Protein AF-A0A8T7K353-F1 (afdb_monomer_lite)

Structure (mmCIF, N/CA/C/O backbone):
data_AF-A0A8T7K353-F1
#
_entry.id   AF-A0A8T7K353-F1
#
loop_
_atom_site.group_PDB
_atom_site.id
_atom_site.type_symbol
_atom_site.label_atom_id
_atom_site.label_alt_id
_atom_site.label_comp_id
_atom_site.label_asym_id
_atom_site.label_entity_id
_atom_site.label_seq_id
_atom_site.pdbx_PDB_ins_code
_atom_site.Cartn_x
_atom_site.Cartn_y
_atom_site.Cartn_z
_atom_site.occupancy
_atom_site.B_iso_or_equiv
_atom_site.auth_seq_id
_atom_site.auth_comp_id
_atom_site.auth_asym_id
_atom_site.auth_atom_id
_atom_site.pdbx_PDB_model_num
ATOM 1 N N . MET A 1 1 ? -2.691 -23.946 -18.146 1.00 54.22 1 MET A N 1
ATOM 2 C CA . MET A 1 1 ? -2.729 -22.562 -17.618 1.00 54.22 1 MET A CA 1
ATOM 3 C C . MET A 1 1 ? -1.944 -21.656 -18.553 1.00 54.22 1 MET A C 1
ATOM 5 O O . MET A 1 1 ? -0.793 -21.969 -18.831 1.00 54.22 1 MET A O 1
ATOM 9 N N . ALA A 1 2 ? -2.552 -20.582 -19.060 1.00 76.69 2 ALA A N 1
ATOM 10 C CA . ALA A 1 2 ? -1.870 -19.618 -19.924 1.00 76.69 2 ALA A CA 1
ATOM 11 C C . ALA A 1 2 ? -0.938 -18.711 -19.098 1.00 76.69 2 ALA A C 1
ATOM 13 O O . ALA A 1 2 ? -1.284 -18.309 -17.988 1.00 76.69 2 ALA A O 1
ATOM 14 N N . ARG A 1 3 ? 0.252 -18.406 -19.625 1.00 84.44 3 ARG A N 1
ATOM 15 C CA . ARG A 1 3 ? 1.220 -17.476 -19.023 1.00 84.44 3 ARG A CA 1
ATOM 16 C C . ARG A 1 3 ? 1.426 -16.307 -19.983 1.00 84.44 3 ARG A C 1
ATOM 18 O O . ARG A 1 3 ? 1.717 -16.536 -21.150 1.00 84.44 3 ARG A O 1
ATOM 25 N N . GLY A 1 4 ? 1.284 -15.081 -19.486 1.00 88.62 4 GLY A N 1
ATOM 26 C CA . GLY A 1 4 ? 1.581 -13.856 -20.230 1.00 88.62 4 GLY A CA 1
ATOM 27 C C . GLY A 1 4 ? 2.897 -13.237 -19.765 1.00 88.62 4 GLY A C 1
ATOM 28 O O . GLY A 1 4 ? 3.206 -13.268 -18.572 1.00 88.62 4 GLY A O 1
ATOM 29 N N . ARG A 1 5 ? 3.672 -12.678 -20.699 1.00 90.12 5 ARG A N 1
ATOM 30 C CA . ARG A 1 5 ? 4.846 -11.850 -20.396 1.00 90.12 5 ARG A CA 1
ATOM 31 C C . ARG A 1 5 ? 4.471 -10.384 -20.581 1.00 90.12 5 ARG A C 1
ATOM 33 O O . ARG A 1 5 ? 3.976 -10.012 -21.637 1.00 90.12 5 ARG A O 1
ATOM 40 N N . PHE A 1 6 ? 4.772 -9.571 -19.575 1.00 89.62 6 PHE A N 1
ATOM 41 C CA . PHE A 1 6 ? 4.609 -8.120 -19.612 1.00 89.62 6 PHE A CA 1
ATOM 42 C C . PHE A 1 6 ? 5.986 -7.461 -19.511 1.00 89.62 6 PHE A C 1
ATOM 44 O O . PHE A 1 6 ? 6.825 -7.895 -18.720 1.00 89.62 6 PHE A O 1
ATOM 51 N N . THR A 1 7 ? 6.229 -6.435 -20.323 1.00 92.31 7 THR A N 1
ATOM 52 C CA . THR A 1 7 ? 7.479 -5.661 -20.351 1.00 92.31 7 THR A CA 1
ATOM 53 C C . THR A 1 7 ? 7.153 -4.179 -20.383 1.00 92.31 7 THR A C 1
ATOM 55 O O . THR A 1 7 ? 6.249 -3.768 -21.105 1.00 92.31 7 THR A O 1
ATOM 58 N N . PHE A 1 8 ? 7.902 -3.393 -19.619 1.00 90.94 8 PHE A N 1
ATOM 59 C CA . PHE A 1 8 ? 7.826 -1.938 -19.607 1.00 90.94 8 PHE A CA 1
ATOM 60 C C . PHE A 1 8 ? 9.240 -1.360 -19.644 1.00 90.94 8 PHE A C 1
ATOM 62 O O . PHE A 1 8 ? 10.200 -2.035 -19.265 1.00 90.94 8 PHE A O 1
ATOM 69 N N . TRP A 1 9 ? 9.348 -0.127 -20.126 1.00 93.00 9 TRP A N 1
ATOM 70 C CA . TRP A 1 9 ? 10.602 0.609 -20.238 1.00 93.00 9 TRP A CA 1
ATOM 71 C C . TRP A 1 9 ? 10.634 1.723 -19.197 1.00 93.00 9 TRP A C 1
ATOM 73 O O . TRP A 1 9 ? 9.589 2.290 -18.876 1.00 93.00 9 TRP A O 1
ATOM 83 N N . LEU A 1 10 ? 11.827 2.013 -18.687 1.00 91.94 10 LEU A N 1
ATOM 84 C CA . LEU A 1 10 ? 12.087 3.141 -17.802 1.00 91.94 10 LEU A CA 1
ATOM 85 C C . LEU A 1 10 ? 12.948 4.166 -18.543 1.00 91.94 10 LEU A C 1
ATOM 87 O O . LEU A 1 10 ? 13.870 3.798 -19.268 1.00 91.94 10 LEU A O 1
ATOM 91 N N . ASP A 1 11 ? 12.623 5.437 -18.363 1.00 93.69 11 ASP A N 1
ATOM 92 C CA . ASP A 1 11 ? 13.338 6.589 -18.897 1.00 93.69 11 ASP A CA 1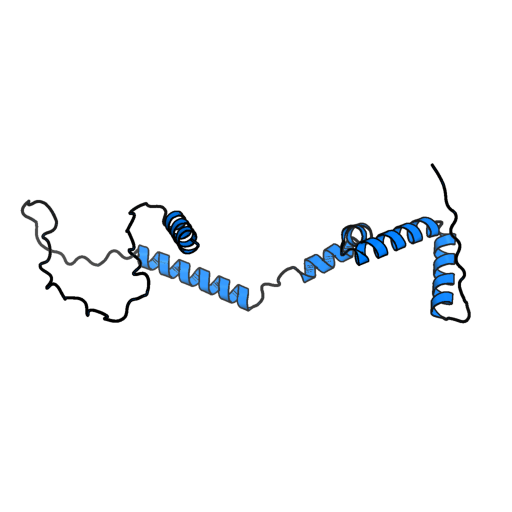
ATOM 93 C C . ASP A 1 11 ? 14.263 7.156 -17.819 1.00 93.69 11 ASP A C 1
ATOM 95 O O . ASP A 1 11 ? 13.816 7.819 -16.885 1.00 93.69 11 ASP A O 1
ATOM 99 N N . TYR A 1 12 ? 15.562 6.901 -17.958 1.00 93.31 12 TYR A N 1
ATOM 100 C CA . TYR A 1 12 ? 16.578 7.345 -16.998 1.00 93.31 12 TYR A CA 1
ATOM 101 C C . TYR A 1 12 ? 16.861 8.846 -17.045 1.00 93.31 12 TYR A C 1
ATOM 103 O O . TYR A 1 12 ? 17.593 9.346 -16.199 1.00 93.31 12 TYR A O 1
ATOM 111 N N . SER A 1 13 ? 16.254 9.580 -17.980 1.00 94.31 13 SER A N 1
ATOM 112 C CA . SER A 1 13 ? 16.265 11.045 -17.956 1.00 94.31 13 SER A CA 1
ATOM 113 C C . SER A 1 13 ? 15.407 11.612 -16.816 1.00 94.31 13 SER A C 1
ATOM 115 O O . SER A 1 13 ? 15.475 12.807 -16.544 1.00 94.31 13 SER A O 1
ATOM 117 N N . LYS A 1 14 ? 14.566 10.783 -16.178 1.00 94.06 14 LYS A N 1
ATOM 118 C CA . LYS A 1 14 ? 13.706 11.163 -15.052 1.00 94.06 14 LYS A CA 1
ATOM 119 C C . LYS A 1 14 ? 14.226 10.544 -13.762 1.00 94.06 14 LYS A C 1
ATOM 121 O O . LYS A 1 14 ? 14.245 9.319 -13.636 1.00 94.06 14 LYS A O 1
ATOM 126 N N . ASP A 1 15 ? 14.528 11.386 -12.780 1.00 93.50 15 ASP A N 1
ATOM 127 C CA . ASP A 1 15 ? 15.085 10.958 -11.490 1.00 93.50 15 ASP A CA 1
ATOM 128 C C . ASP A 1 15 ? 14.210 9.908 -10.785 1.00 93.50 15 ASP A C 1
ATOM 130 O O . ASP A 1 15 ? 14.713 8.904 -10.289 1.00 93.50 15 ASP A O 1
ATOM 134 N N . GLU A 1 16 ? 12.883 10.064 -10.813 1.00 92.00 16 GLU A N 1
ATOM 135 C CA . GLU A 1 16 ? 11.949 9.094 -10.219 1.00 92.00 16 GLU A CA 1
ATOM 136 C C . GLU A 1 16 ? 12.063 7.694 -10.846 1.00 92.00 16 GLU A C 1
ATOM 138 O O . GLU A 1 16 ? 11.976 6.678 -10.155 1.00 92.00 16 GLU A O 1
ATOM 143 N N . GLN A 1 17 ? 12.267 7.624 -12.165 1.00 93.12 17 GLN A N 1
ATOM 144 C CA . GLN A 1 17 ? 12.398 6.352 -12.876 1.00 93.12 17 GLN A CA 1
ATOM 145 C C . GLN A 1 17 ? 13.802 5.762 -12.735 1.00 93.12 17 GLN A C 1
ATOM 147 O O . GLN A 1 17 ? 13.940 4.538 -12.746 1.00 93.12 17 GLN A O 1
ATOM 152 N N . LEU A 1 18 ? 14.820 6.605 -12.550 1.00 92.12 18 LEU A N 1
ATOM 153 C CA . LEU A 1 18 ? 16.168 6.177 -12.192 1.00 92.12 18 LEU A CA 1
ATOM 154 C C . LEU A 1 18 ? 16.186 5.521 -10.801 1.00 92.12 18 LEU A C 1
ATOM 156 O O . LEU A 1 18 ? 16.642 4.388 -10.669 1.00 92.12 18 LEU A O 1
ATOM 160 N N . LEU A 1 19 ? 15.587 6.162 -9.793 1.00 93.25 19 LEU A N 1
ATOM 161 C CA . LEU A 1 19 ? 15.438 5.594 -8.444 1.00 93.25 19 LEU A CA 1
ATOM 162 C C . LEU A 1 19 ? 14.639 4.283 -8.458 1.00 93.25 19 LEU A C 1
ATOM 164 O O . LEU A 1 19 ? 14.956 3.319 -7.749 1.00 93.25 19 LEU A O 1
ATOM 168 N N . LEU A 1 20 ? 13.602 4.217 -9.297 1.00 93.62 20 LEU A N 1
ATOM 169 C CA . LEU A 1 20 ? 12.856 2.983 -9.505 1.00 93.62 20 LEU A CA 1
ATOM 170 C C . LEU A 1 20 ? 13.744 1.889 -10.112 1.00 93.62 20 LEU A C 1
ATOM 172 O O . LEU A 1 20 ? 13.663 0.745 -9.672 1.00 93.62 20 LEU A O 1
ATOM 176 N N . ALA A 1 21 ? 14.603 2.213 -11.081 1.00 94.06 21 ALA A N 1
ATOM 177 C CA 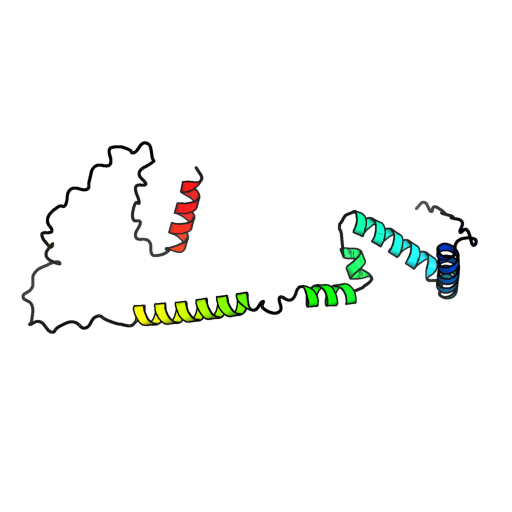. ALA A 1 21 ? 15.526 1.253 -11.682 1.00 94.06 21 ALA A CA 1
ATOM 178 C C . ALA A 1 21 ? 16.507 0.677 -10.648 1.00 94.06 21 ALA A C 1
ATOM 180 O O . ALA A 1 21 ? 16.655 -0.543 -10.568 1.00 94.06 21 ALA A O 1
ATOM 181 N N . GLU A 1 22 ? 17.080 1.522 -9.787 1.00 95.06 22 GLU A N 1
ATOM 182 C CA . GLU A 1 22 ? 17.952 1.087 -8.686 1.00 95.06 22 GLU A CA 1
ATOM 183 C C . GLU A 1 22 ? 17.223 0.149 -7.715 1.00 95.06 22 GLU A C 1
ATOM 185 O O . GLU A 1 22 ? 17.732 -0.913 -7.339 1.00 95.06 22 GLU A O 1
ATOM 190 N N . THR A 1 23 ? 15.985 0.501 -7.359 1.00 94.56 23 THR A N 1
ATOM 191 C CA . THR A 1 23 ? 15.129 -0.332 -6.507 1.00 94.56 23 THR A CA 1
ATOM 192 C C . THR A 1 23 ? 14.834 -1.679 -7.173 1.00 94.56 23 THR A C 1
ATOM 194 O O . THR A 1 23 ? 14.904 -2.729 -6.532 1.00 94.56 23 THR A O 1
ATOM 197 N N . ILE A 1 24 ? 14.536 -1.685 -8.476 1.00 94.50 24 ILE A N 1
ATOM 198 C CA . ILE A 1 24 ? 14.294 -2.907 -9.250 1.00 94.50 24 ILE A CA 1
ATOM 199 C C . ILE A 1 24 ? 15.537 -3.794 -9.277 1.00 94.50 24 ILE A C 1
ATOM 201 O O . ILE A 1 24 ? 15.409 -5.013 -9.135 1.00 94.50 24 ILE A O 1
ATOM 205 N N . ASP A 1 25 ? 16.724 -3.221 -9.440 1.00 95.06 25 ASP A N 1
ATOM 206 C CA . ASP A 1 25 ? 17.967 -3.985 -9.451 1.00 95.06 25 ASP A CA 1
ATOM 207 C C . ASP A 1 25 ? 18.262 -4.607 -8.083 1.00 95.06 25 ASP A C 1
ATOM 209 O O . ASP A 1 25 ? 18.658 -5.774 -8.006 1.00 95.06 25 ASP A O 1
ATOM 213 N N . GLU A 1 26 ? 17.969 -3.907 -6.988 1.00 95.88 26 GLU A N 1
ATOM 214 C CA . GLU A 1 26 ? 18.022 -4.486 -5.644 1.00 95.88 26 GLU A CA 1
ATOM 215 C C . GLU A 1 26 ? 17.023 -5.641 -5.464 1.00 95.88 26 GLU A C 1
ATOM 217 O O . GLU A 1 26 ? 17.382 -6.726 -4.995 1.00 95.88 26 GLU A O 1
ATOM 222 N N . LEU A 1 27 ? 15.780 -5.471 -5.916 1.00 95.31 27 LEU A N 1
ATOM 223 C CA . LEU A 1 27 ? 14.764 -6.526 -5.862 1.00 95.31 27 LEU A CA 1
ATOM 224 C C . LEU A 1 27 ? 15.124 -7.740 -6.734 1.00 95.31 27 LEU A C 1
ATOM 226 O O . LEU A 1 27 ? 14.822 -8.882 -6.375 1.00 95.31 27 LEU A O 1
ATOM 230 N N . LYS A 1 28 ? 15.776 -7.528 -7.883 1.00 94.75 28 LYS A N 1
ATOM 231 C CA . LYS A 1 28 ? 16.281 -8.612 -8.740 1.00 94.75 28 LYS A CA 1
ATOM 232 C C . LYS A 1 28 ? 17.436 -9.353 -8.079 1.00 94.75 28 LYS A C 1
ATOM 234 O O . LYS A 1 28 ? 17.434 -10.584 -8.110 1.00 94.75 28 LYS A O 1
ATOM 239 N N . ARG A 1 29 ? 18.369 -8.639 -7.434 1.00 96.50 29 ARG A N 1
ATOM 240 C CA . ARG A 1 29 ? 19.456 -9.242 -6.640 1.00 96.50 29 ARG A CA 1
ATOM 241 C C . ARG A 1 29 ? 18.904 -10.155 -5.546 1.00 96.50 29 ARG A C 1
ATOM 243 O O . ARG A 1 29 ? 19.386 -11.272 -5.378 1.00 96.50 29 ARG A O 1
ATOM 250 N N . ARG A 1 30 ? 17.823 -9.734 -4.885 1.00 96.38 30 ARG A N 1
ATOM 251 C CA . ARG A 1 30 ? 17.114 -10.519 -3.858 1.00 96.38 30 ARG A CA 1
ATOM 252 C C . ARG A 1 30 ? 16.164 -11.583 -4.414 1.00 96.38 30 ARG A C 1
ATOM 254 O O . ARG A 1 30 ? 15.584 -12.335 -3.639 1.00 96.38 30 ARG A O 1
ATOM 261 N N . ARG A 1 31 ? 15.996 -11.670 -5.740 1.00 95.00 31 ARG A N 1
ATOM 262 C CA . ARG A 1 31 ? 15.035 -12.553 -6.434 1.00 95.00 31 ARG A CA 1
ATOM 263 C C . ARG A 1 31 ? 13.569 -12.348 -6.018 1.00 95.00 31 ARG A C 1
ATOM 265 O O . ARG A 1 31 ? 12.739 -13.218 -6.264 1.00 95.00 31 ARG A O 1
ATOM 272 N N . THR A 1 32 ? 13.229 -11.193 -5.453 1.00 95.50 32 THR A N 1
ATOM 273 C CA . THR A 1 32 ? 11.871 -10.859 -4.991 1.00 95.50 32 THR A CA 1
ATOM 274 C C . THR A 1 32 ? 11.106 -9.969 -5.967 1.00 95.50 32 THR A C 1
ATOM 276 O O . THR A 1 32 ? 9.897 -9.828 -5.831 1.00 95.50 32 THR A O 1
ATOM 279 N N . PHE A 1 33 ? 11.760 -9.434 -7.006 1.00 93.44 33 PHE A N 1
ATOM 280 C CA . PHE A 1 33 ? 11.159 -8.504 -7.974 1.00 93.44 33 PHE A CA 1
ATOM 281 C C . PHE A 1 33 ? 9.774 -8.924 -8.492 1.00 93.44 33 PHE A C 1
ATOM 283 O O . PHE A 1 33 ? 8.822 -8.152 -8.417 1.00 93.44 33 PHE A O 1
ATOM 290 N N . VAL A 1 34 ? 9.630 -10.157 -8.991 1.00 92.31 34 VAL A N 1
ATOM 291 C CA . VAL A 1 34 ? 8.355 -10.628 -9.566 1.00 92.31 34 VAL A CA 1
ATOM 292 C C . VAL A 1 34 ? 7.254 -10.717 -8.507 1.00 92.31 34 VAL A C 1
ATOM 294 O O . VAL A 1 34 ? 6.095 -10.420 -8.802 1.00 92.31 34 VAL A O 1
ATOM 297 N N . GLN A 1 35 ? 7.609 -11.124 -7.287 1.00 93.44 35 GLN A N 1
ATOM 298 C CA . GLN A 1 35 ? 6.673 -11.196 -6.170 1.00 93.44 35 GLN A CA 1
ATOM 299 C C . GLN A 1 35 ? 6.229 -9.789 -5.761 1.00 93.44 35 GLN A C 1
ATOM 301 O O . GLN A 1 35 ? 5.032 -9.518 -5.756 1.00 93.44 35 GLN A O 1
ATOM 306 N N . THR A 1 36 ? 7.176 -8.876 -5.545 1.00 94.56 36 THR A N 1
ATOM 307 C CA . THR A 1 36 ? 6.902 -7.491 -5.145 1.00 94.56 36 THR A CA 1
ATOM 308 C C . THR A 1 36 ? 6.058 -6.745 -6.176 1.00 94.56 36 THR A C 1
ATOM 310 O O . THR A 1 36 ? 5.113 -6.060 -5.805 1.00 94.56 36 THR A O 1
ATOM 313 N N . ILE A 1 37 ? 6.326 -6.906 -7.478 1.00 93.75 37 ILE A N 1
ATOM 314 C CA . ILE A 1 37 ? 5.502 -6.282 -8.526 1.00 93.75 37 ILE A CA 1
ATOM 315 C C . ILE A 1 37 ? 4.075 -6.837 -8.512 1.00 93.75 37 ILE A C 1
ATOM 317 O O . ILE A 1 37 ? 3.116 -6.078 -8.639 1.00 93.75 37 ILE A O 1
ATOM 321 N N . ARG A 1 38 ? 3.906 -8.151 -8.330 1.00 92.94 38 ARG A N 1
ATOM 322 C CA . ARG A 1 38 ? 2.576 -8.770 -8.259 1.00 92.94 38 ARG A CA 1
ATOM 323 C C . ARG A 1 38 ? 1.796 -8.281 -7.039 1.00 92.94 38 ARG A C 1
ATOM 325 O O . ARG A 1 38 ? 0.623 -7.939 -7.173 1.00 92.94 38 ARG A O 1
ATOM 332 N N . GLU A 1 39 ? 2.440 -8.257 -5.878 1.00 93.94 39 GLU A N 1
ATOM 333 C CA . GLU A 1 39 ? 1.861 -7.758 -4.629 1.00 93.94 39 GLU A CA 1
ATOM 334 C C . GLU A 1 39 ? 1.527 -6.268 -4.734 1.00 93.94 39 GLU A C 1
ATOM 336 O O . GLU A 1 39 ? 0.420 -5.875 -4.383 1.00 93.94 39 GLU A O 1
ATOM 341 N N . GLY A 1 40 ? 2.415 -5.461 -5.318 1.00 92.69 40 GLY A N 1
ATOM 342 C CA . GLY A 1 40 ? 2.199 -4.033 -5.543 1.00 92.69 40 GLY A CA 1
ATOM 343 C C . GLY A 1 40 ? 1.027 -3.745 -6.482 1.00 92.69 40 GLY A C 1
ATOM 344 O O . GLY A 1 40 ? 0.181 -2.912 -6.167 1.00 92.69 40 GLY A O 1
ATOM 345 N N . ILE A 1 41 ? 0.908 -4.465 -7.603 1.00 93.06 41 ILE A N 1
ATOM 346 C CA . ILE A 1 41 ? -0.245 -4.320 -8.508 1.00 93.06 41 ILE A CA 1
ATOM 347 C C . ILE A 1 41 ? -1.539 -4.721 -7.792 1.00 93.06 41 ILE A C 1
ATOM 349 O O . ILE A 1 41 ? -2.527 -3.991 -7.866 1.00 93.06 41 ILE A O 1
ATOM 353 N N . ARG A 1 42 ? -1.535 -5.850 -7.069 1.00 92.81 42 ARG A N 1
ATOM 354 C CA . ARG A 1 42 ? -2.699 -6.308 -6.296 1.00 92.81 42 ARG A CA 1
ATOM 355 C C . ARG A 1 42 ? -3.112 -5.269 -5.254 1.00 92.81 42 ARG A C 1
ATOM 357 O O . ARG A 1 42 ? -4.290 -4.936 -5.173 1.00 92.81 42 ARG A O 1
ATOM 364 N N . LEU A 1 43 ? -2.140 -4.722 -4.526 1.00 94.50 43 LEU A N 1
ATOM 365 C CA . LEU A 1 43 ? -2.347 -3.669 -3.542 1.00 94.50 43 LEU A CA 1
ATOM 366 C C . LEU A 1 43 ? -2.979 -2.427 -4.180 1.00 94.50 43 LEU A C 1
ATOM 368 O O . LEU A 1 43 ? -4.007 -1.956 -3.707 1.00 94.50 43 LEU A O 1
ATOM 372 N N . MET A 1 44 ? -2.426 -1.932 -5.289 1.00 93.00 44 MET A N 1
ATOM 373 C CA . MET A 1 44 ? -2.959 -0.756 -5.985 1.00 93.00 44 MET A CA 1
ATOM 374 C C . MET A 1 44 ? -4.388 -0.973 -6.499 1.00 93.00 44 MET A C 1
ATOM 376 O O . MET A 1 44 ? -5.216 -0.065 -6.413 1.00 93.00 44 MET A O 1
ATOM 380 N N . CYS A 1 45 ? -4.701 -2.162 -7.019 1.00 92.94 45 CYS A N 1
ATOM 381 C CA . CYS A 1 45 ? -6.055 -2.509 -7.449 1.00 92.94 45 CYS A CA 1
ATOM 382 C C . CYS A 1 45 ? -7.042 -2.567 -6.274 1.00 92.94 45 CYS A C 1
ATOM 384 O O . CYS A 1 45 ? -8.149 -2.042 -6.392 1.00 92.94 45 CYS A O 1
ATOM 386 N N . ASP A 1 46 ? -6.657 -3.171 -5.149 1.00 92.31 46 ASP A N 1
ATOM 387 C CA . ASP A 1 46 ? -7.528 -3.277 -3.976 1.00 92.31 46 ASP A CA 1
ATOM 388 C C . ASP A 1 46 ? -7.765 -1.920 -3.310 1.00 92.31 46 ASP A C 1
ATOM 390 O O . ASP A 1 46 ? -8.915 -1.595 -3.006 1.00 92.31 46 ASP A O 1
ATOM 394 N N . LEU A 1 47 ? -6.733 -1.077 -3.205 1.00 92.25 47 LEU A N 1
ATOM 395 C CA . LEU A 1 47 ? -6.867 0.293 -2.703 1.00 92.25 47 LEU A CA 1
ATOM 396 C C . LEU A 1 47 ? -7.806 1.135 -3.576 1.00 92.25 47 LEU A C 1
ATOM 398 O O . LEU A 1 47 ? -8.664 1.839 -3.048 1.00 92.25 47 LEU A O 1
ATOM 402 N N . ARG A 1 48 ? -7.718 1.019 -4.910 1.00 91.88 48 ARG A N 1
ATOM 403 C CA . ARG A 1 48 ? -8.660 1.687 -5.831 1.00 91.88 48 ARG A CA 1
ATOM 404 C C . ARG A 1 48 ? -10.100 1.194 -5.678 1.00 91.88 48 ARG A C 1
ATOM 406 O O . ARG A 1 48 ? -11.024 1.951 -5.947 1.00 91.88 48 ARG A O 1
ATOM 413 N N . ALA A 1 49 ? -10.289 -0.050 -5.245 1.00 93.00 49 ALA A N 1
ATOM 414 C CA . ALA A 1 49 ? -11.597 -0.624 -4.942 1.00 93.00 49 ALA A CA 1
ATOM 415 C C . ALA A 1 49 ? -12.077 -0.323 -3.505 1.00 93.00 49 ALA A C 1
ATOM 417 O O . ALA A 1 49 ? -13.106 -0.854 -3.093 1.00 93.00 49 ALA A O 1
ATOM 418 N N . GLY A 1 50 ? -11.331 0.469 -2.723 1.00 88.94 50 GLY A N 1
ATOM 419 C CA . GLY A 1 50 ? -11.644 0.774 -1.322 1.00 88.94 50 GLY A CA 1
ATOM 420 C C . GLY A 1 50 ? -11.416 -0.392 -0.353 1.00 88.94 50 GLY A C 1
ATOM 421 O O . GLY A 1 50 ? -11.872 -0.349 0.786 1.00 88.94 50 GLY A O 1
ATOM 422 N N . ARG A 1 51 ? -10.727 -1.456 -0.782 1.00 91.00 51 ARG A N 1
ATOM 423 C CA . ARG A 1 51 ? -10.454 -2.645 0.034 1.00 91.00 51 ARG A CA 1
ATOM 424 C C . ARG A 1 51 ? -9.053 -2.556 0.633 1.00 91.00 51 ARG A C 1
ATOM 426 O O . ARG A 1 51 ? -8.064 -2.490 -0.087 1.00 91.00 51 ARG A O 1
ATOM 433 N N . LEU A 1 52 ? -8.964 -2.619 1.962 1.00 88.19 52 LEU A N 1
ATOM 434 C CA . LEU A 1 52 ? -7.690 -2.524 2.693 1.00 88.19 52 LEU A CA 1
ATOM 435 C C . LEU A 1 52 ? -7.072 -3.886 3.046 1.00 88.19 52 LEU A C 1
ATOM 437 O O . LEU A 1 52 ? -5.990 -3.934 3.618 1.00 88.19 52 LEU A O 1
ATOM 441 N N . ASN A 1 53 ? -7.715 -5.002 2.697 1.00 87.31 53 ASN A N 1
ATOM 442 C CA . ASN A 1 53 ? -7.292 -6.337 3.136 1.00 87.31 53 ASN A CA 1
ATOM 443 C C . ASN A 1 53 ? -5.836 -6.660 2.764 1.00 87.31 53 ASN A C 1
ATOM 445 O O . ASN A 1 53 ? -5.064 -7.058 3.629 1.00 87.31 53 ASN A O 1
ATOM 449 N N . VAL A 1 54 ? -5.444 -6.426 1.506 1.00 87.25 54 VAL A N 1
ATOM 450 C CA . VAL A 1 54 ? -4.072 -6.697 1.039 1.00 87.25 54 VAL A CA 1
ATOM 451 C C . VAL A 1 54 ? -3.060 -5.727 1.644 1.00 87.25 54 VAL A C 1
ATOM 453 O O . VAL A 1 54 ? -1.935 -6.125 1.925 1.00 87.25 54 VAL A O 1
ATOM 456 N N . LEU A 1 55 ? -3.451 -4.476 1.911 1.00 88.94 55 LEU A N 1
ATOM 457 C CA . LEU A 1 55 ? -2.592 -3.522 2.617 1.00 88.94 55 LEU A CA 1
ATOM 458 C C . LEU A 1 55 ? -2.262 -4.034 4.024 1.00 88.94 55 LEU A C 1
ATOM 460 O O . LEU A 1 55 ? -1.102 -4.036 4.423 1.00 88.94 55 LEU A O 1
ATOM 464 N N . LEU A 1 56 ? -3.279 -4.493 4.756 1.00 89.00 56 LEU A N 1
ATOM 465 C CA . LEU A 1 56 ? -3.124 -4.980 6.127 1.00 89.00 56 LEU A CA 1
ATOM 466 C C . LEU A 1 56 ? -2.427 -6.349 6.192 1.00 89.00 56 LEU A C 1
ATOM 468 O O . LEU A 1 56 ? -1.791 -6.655 7.197 1.00 89.00 56 LEU A O 1
ATOM 472 N N . GLU A 1 57 ? -2.534 -7.157 5.135 1.00 89.00 57 GLU A N 1
ATOM 473 C CA . GLU A 1 57 ? -1.803 -8.421 4.982 1.00 89.00 57 GLU A CA 1
ATOM 474 C C . GLU A 1 57 ? -0.303 -8.176 4.752 1.00 89.00 57 GLU A C 1
ATOM 476 O O . GLU A 1 57 ? 0.527 -8.771 5.436 1.00 89.00 57 GLU A O 1
ATOM 481 N N . LEU A 1 58 ? 0.048 -7.271 3.828 1.00 88.56 58 LEU A N 1
ATOM 482 C CA . LEU A 1 58 ? 1.443 -6.958 3.491 1.00 88.56 58 LEU A CA 1
ATOM 483 C C . LEU A 1 58 ? 2.141 -6.117 4.567 1.00 88.56 58 LEU A C 1
ATOM 485 O O . LEU A 1 58 ? 3.347 -6.252 4.771 1.00 88.56 58 LEU A O 1
ATOM 489 N N . PHE A 1 59 ? 1.396 -5.261 5.270 1.00 89.19 59 PHE A N 1
ATOM 490 C CA . PHE A 1 59 ? 1.938 -4.349 6.275 1.00 89.19 59 PHE A CA 1
ATOM 491 C C . PHE A 1 59 ? 1.160 -4.440 7.597 1.00 89.19 59 PHE A C 1
ATOM 493 O O . PHE A 1 59 ? 0.373 -3.548 7.927 1.00 89.19 59 PHE A O 1
ATOM 500 N N . PRO A 1 60 ? 1.404 -5.481 8.415 1.00 86.62 60 PRO A N 1
ATOM 501 C CA . PRO A 1 60 ? 0.679 -5.684 9.671 1.00 86.62 60 PRO A CA 1
ATOM 502 C C . PRO A 1 60 ? 0.841 -4.533 10.671 1.00 86.62 60 PRO A C 1
ATOM 504 O O . PRO A 1 60 ? -0.061 -4.263 11.459 1.00 86.62 60 PRO A O 1
ATOM 507 N N . TRP A 1 61 ? 1.972 -3.826 10.632 1.00 87.62 61 TRP A N 1
ATOM 508 C CA . TRP A 1 61 ? 2.228 -2.668 11.490 1.00 87.62 61 TRP A CA 1
ATOM 509 C C . TRP A 1 61 ? 1.277 -1.497 11.188 1.00 87.62 61 TRP A C 1
ATOM 511 O O . TRP A 1 61 ? 0.867 -0.800 12.109 1.00 87.62 61 TRP A O 1
ATOM 521 N N . VAL A 1 62 ? 0.827 -1.329 9.936 1.00 85.75 62 VAL A N 1
ATOM 522 C CA . VAL A 1 62 ? -0.161 -0.295 9.567 1.00 85.75 62 VAL A CA 1
ATOM 523 C C . VAL A 1 62 ? -1.486 -0.554 10.275 1.00 85.75 62 VAL A C 1
ATOM 525 O O . VAL A 1 62 ? -2.151 0.380 10.713 1.00 85.75 62 VAL A O 1
ATOM 528 N N . ARG A 1 63 ? -1.858 -1.829 10.448 1.00 82.75 63 ARG A N 1
ATOM 529 C CA . ARG A 1 63 ? -3.035 -2.205 11.236 1.00 82.75 63 ARG A CA 1
ATOM 530 C C . ARG A 1 63 ? -2.894 -1.757 12.687 1.00 82.75 63 ARG A C 1
ATOM 532 O O . ARG A 1 63 ? -3.872 -1.292 13.260 1.00 82.75 63 ARG A O 1
ATOM 539 N N . GLN A 1 64 ? -1.712 -1.931 13.274 1.00 82.12 64 GLN A N 1
ATOM 540 C CA . GLN A 1 64 ? -1.448 -1.566 14.666 1.00 82.12 64 GLN A CA 1
ATOM 541 C C . GLN A 1 64 ? -1.523 -0.052 14.856 1.00 82.12 64 GLN A C 1
ATOM 543 O O . GLN A 1 64 ? -2.228 0.395 15.752 1.00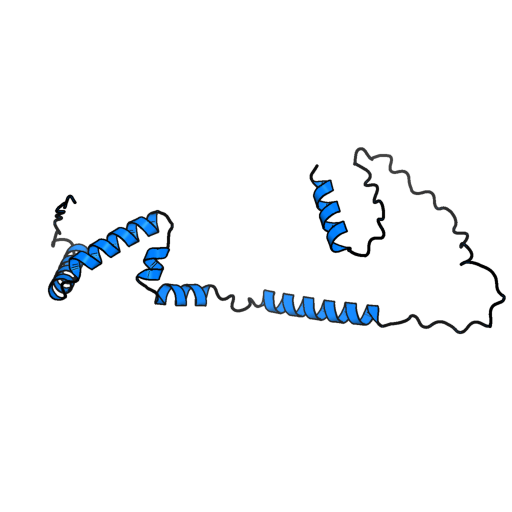 82.12 64 GLN A O 1
ATOM 548 N N . GLU A 1 65 ? -0.898 0.720 13.968 1.00 83.88 65 GLU A N 1
ATOM 549 C CA . GLU A 1 65 ? -0.958 2.187 13.986 1.00 83.88 65 GLU A CA 1
ATOM 550 C C . GLU A 1 65 ? -2.377 2.711 13.757 1.00 83.88 65 GLU A C 1
ATOM 552 O O . GLU A 1 65 ? -2.849 3.576 14.489 1.00 83.88 65 GLU A O 1
ATOM 557 N N . LEU A 1 66 ? -3.113 2.145 12.797 1.00 81.75 66 LEU A N 1
ATOM 558 C CA . LEU A 1 66 ? -4.498 2.543 12.550 1.00 81.75 66 LEU A CA 1
ATOM 559 C C . LEU A 1 66 ? -5.398 2.222 13.752 1.00 81.75 66 LEU A C 1
ATOM 561 O O . LEU A 1 66 ? -6.242 3.034 14.118 1.00 81.75 66 LEU A O 1
ATOM 565 N N . MET A 1 67 ? -5.196 1.067 14.395 1.00 78.50 67 MET A N 1
ATOM 566 C CA . MET A 1 67 ? -5.922 0.670 15.607 1.00 78.50 67 MET A CA 1
ATOM 567 C C . MET A 1 67 ? -5.553 1.551 16.807 1.00 78.50 67 MET A C 1
ATOM 569 O O . MET A 1 67 ? -6.440 1.952 17.559 1.00 78.50 67 MET A O 1
ATOM 573 N N . ALA A 1 68 ? -4.275 1.900 16.963 1.00 76.44 68 ALA A N 1
ATOM 574 C CA . ALA A 1 68 ? -3.792 2.808 17.998 1.00 76.44 68 ALA A CA 1
ATOM 575 C C . ALA A 1 68 ? -4.344 4.229 17.805 1.00 76.44 68 ALA A C 1
ATOM 577 O O . ALA A 1 68 ? -4.817 4.832 18.762 1.00 76.44 68 ALA A O 1
ATOM 578 N N . ALA A 1 69 ? -4.386 4.726 16.567 1.00 67.75 69 ALA A N 1
ATOM 579 C CA . ALA A 1 69 ? -4.997 6.009 16.224 1.00 67.75 69 ALA A CA 1
ATOM 580 C C . ALA A 1 69 ? -6.528 5.999 16.383 1.00 67.75 69 ALA A C 1
ATOM 582 O O . ALA A 1 69 ? -7.121 7.014 16.737 1.00 67.75 69 ALA A O 1
ATOM 583 N N . SER A 1 70 ? -7.173 4.855 16.130 1.00 62.28 70 SER A N 1
ATOM 584 C CA . SER A 1 70 ? -8.621 4.676 16.304 1.00 62.28 70 SER A CA 1
ATOM 585 C C . SER A 1 70 ? -9.034 4.314 17.725 1.00 62.28 70 SER A C 1
ATOM 587 O O . SER A 1 70 ? -10.228 4.273 18.008 1.00 62.28 70 SER A O 1
ATOM 589 N N . SER A 1 71 ? -8.076 4.033 18.613 1.00 52.94 71 SER A N 1
ATOM 590 C CA . SER A 1 71 ? -8.364 3.935 20.036 1.00 52.94 71 SER A CA 1
ATOM 591 C C . SER A 1 71 ? -8.822 5.328 20.434 1.00 52.94 71 SER A C 1
ATOM 593 O O . SER A 1 71 ? -8.004 6.250 20.367 1.00 52.94 71 SER A O 1
ATOM 595 N N . PRO A 1 72 ? -10.099 5.538 20.799 1.00 55.78 72 PRO A N 1
ATOM 596 C CA . PRO A 1 72 ? -10.476 6.811 21.360 1.00 55.78 72 PRO A CA 1
ATOM 597 C C . PRO A 1 72 ? -9.672 6.898 22.652 1.00 55.78 72 PRO A C 1
ATOM 599 O O . PRO A 1 72 ? -9.982 6.247 23.651 1.00 55.78 72 PRO A O 1
ATOM 602 N N . ALA A 1 73 ? -8.579 7.659 22.639 1.00 54.75 73 ALA A N 1
ATOM 603 C CA . ALA A 1 73 ? -8.103 8.284 23.851 1.00 54.75 73 ALA A CA 1
ATOM 604 C C . ALA A 1 73 ? -9.336 9.024 24.350 1.00 54.75 73 ALA A C 1
ATOM 606 O O . ALA A 1 73 ? -9.699 10.016 23.715 1.00 54.75 73 ALA A O 1
ATOM 607 N N . LYS A 1 74 ? -10.045 8.424 25.329 1.00 53.28 74 LYS A N 1
ATOM 608 C CA . LYS A 1 74 ? -11.379 8.832 25.783 1.00 53.28 74 LYS A CA 1
ATOM 609 C C . LYS A 1 74 ? -11.414 10.338 25.721 1.00 53.28 74 LYS A C 1
ATOM 611 O O . LYS A 1 74 ? -10.709 10.999 26.491 1.00 53.28 74 LYS A O 1
ATOM 616 N N . THR A 1 75 ? -12.097 10.864 24.709 1.00 60.56 75 THR A N 1
ATOM 617 C CA . THR A 1 75 ? -12.012 12.294 24.437 1.00 60.56 75 THR A CA 1
ATOM 618 C C . THR A 1 75 ? -12.496 12.962 25.715 1.00 60.56 75 THR A C 1
ATOM 620 O O . THR A 1 75 ? -13.377 12.412 26.371 1.00 60.56 75 THR A O 1
ATOM 623 N N . ALA A 1 76 ? -11.902 14.070 26.159 1.00 60.31 76 ALA A N 1
ATOM 624 C CA . ALA A 1 76 ? -12.219 14.633 27.479 1.00 60.31 76 ALA A CA 1
ATOM 625 C C . ALA A 1 76 ? -13.743 14.769 27.730 1.00 60.31 76 ALA A C 1
ATOM 627 O O . ALA A 1 76 ? -14.202 14.591 28.856 1.00 60.31 76 ALA A O 1
ATOM 628 N N . GLY A 1 77 ? -14.527 14.969 26.661 1.00 66.75 77 GLY A N 1
ATOM 629 C CA . GLY A 1 77 ? -15.991 14.920 26.679 1.00 66.75 77 GLY A CA 1
ATOM 630 C C . GLY A 1 77 ? -16.610 13.552 27.008 1.00 66.75 77 GLY A C 1
ATOM 631 O O . GLY A 1 77 ? -17.585 13.505 27.737 1.00 66.75 77 GLY A O 1
ATOM 632 N N . GLU A 1 78 ? -16.054 12.431 26.557 1.00 70.81 78 GLU A N 1
ATOM 633 C CA . GLU A 1 78 ? -16.557 11.081 26.857 1.00 70.81 78 GLU A CA 1
ATOM 634 C C . GLU A 1 78 ? -16.300 10.674 28.319 1.00 70.81 78 GLU A C 1
ATOM 636 O O . GLU A 1 78 ? -17.135 10.024 28.947 1.00 70.81 78 GLU A O 1
ATOM 641 N N . LEU A 1 79 ? -15.180 11.118 28.903 1.00 72.50 79 LEU A N 1
ATOM 642 C CA . LEU A 1 79 ? -14.927 10.988 30.345 1.00 72.50 79 LEU A CA 1
ATOM 643 C C . LEU A 1 79 ? -15.909 11.819 31.172 1.00 72.50 79 LEU A C 1
ATOM 645 O O . LEU A 1 79 ? -16.373 11.365 32.218 1.00 72.50 79 LEU A O 1
ATOM 649 N N . GLU A 1 80 ? -16.227 13.023 30.703 1.00 79.38 80 GLU A N 1
ATOM 650 C CA . GLU A 1 80 ? -17.210 13.892 31.342 1.00 79.38 80 GLU A CA 1
ATOM 651 C C . GLU A 1 80 ? -18.620 13.292 31.248 1.00 79.38 80 GLU A C 1
ATOM 653 O O . GLU A 1 80 ? -19.321 13.208 32.253 1.00 79.38 80 GLU A O 1
ATOM 658 N N . VAL A 1 81 ? -18.995 12.745 30.089 1.00 82.25 81 VAL A N 1
ATOM 659 C CA . VAL A 1 81 ? -20.258 12.015 29.904 1.00 82.25 81 VAL A CA 1
ATOM 660 C C . VAL A 1 81 ? -20.327 10.783 30.814 1.00 82.25 81 VAL A C 1
ATOM 662 O O . VAL A 1 81 ? -21.344 10.566 31.469 1.00 82.25 81 VAL A O 1
ATOM 665 N N . GLN A 1 82 ? -19.244 10.006 30.947 1.00 82.19 82 GLN A N 1
ATOM 666 C CA . GLN A 1 82 ? -19.201 8.867 31.877 1.00 82.19 82 GLN A CA 1
ATOM 667 C C . GLN A 1 82 ? -19.363 9.301 33.341 1.00 82.19 82 GLN A C 1
ATOM 669 O O . GLN A 1 82 ? -20.062 8.634 34.105 1.00 82.19 82 GLN A O 1
ATOM 674 N N . ARG A 1 83 ? -18.769 10.431 33.744 1.00 85.25 83 ARG A N 1
ATOM 675 C CA . ARG A 1 83 ? -18.960 10.994 35.092 1.00 85.25 83 ARG A CA 1
ATOM 676 C C . ARG A 1 83 ? -20.392 11.453 35.324 1.00 85.25 83 ARG A C 1
ATOM 678 O O . ARG A 1 83 ? -20.932 11.227 36.405 1.00 85.25 83 ARG A O 1
ATOM 685 N N . GLN A 1 84 ? -21.003 12.084 34.328 1.00 86.00 84 GLN A N 1
ATOM 686 C CA . GLN A 1 84 ? -22.392 12.527 34.405 1.00 86.00 84 GLN A CA 1
ATOM 687 C C . GLN A 1 84 ? -23.345 11.339 34.535 1.00 86.00 84 GLN A C 1
ATOM 689 O O . GLN A 1 84 ? -24.231 11.373 35.388 1.00 86.00 84 GLN A O 1
ATOM 694 N N . LEU A 1 85 ? -23.114 10.264 33.778 1.00 85.06 85 LEU A N 1
ATOM 695 C CA . LEU A 1 85 ? -23.878 9.022 33.899 1.00 85.06 85 LEU A CA 1
ATOM 696 C C . LEU A 1 85 ? -23.729 8.391 35.288 1.00 85.06 85 LEU A C 1
ATOM 698 O O . LEU A 1 85 ? -24.736 8.092 35.922 1.00 85.06 85 LEU A O 1
ATOM 702 N N . ALA A 1 86 ? -22.504 8.280 35.809 1.00 87.88 86 ALA A N 1
ATOM 703 C CA . ALA A 1 86 ? -22.268 7.741 37.151 1.00 87.88 86 ALA A CA 1
ATOM 704 C C . ALA A 1 86 ? -22.942 8.585 38.251 1.00 87.88 86 ALA A C 1
ATOM 706 O O . ALA A 1 86 ? -23.507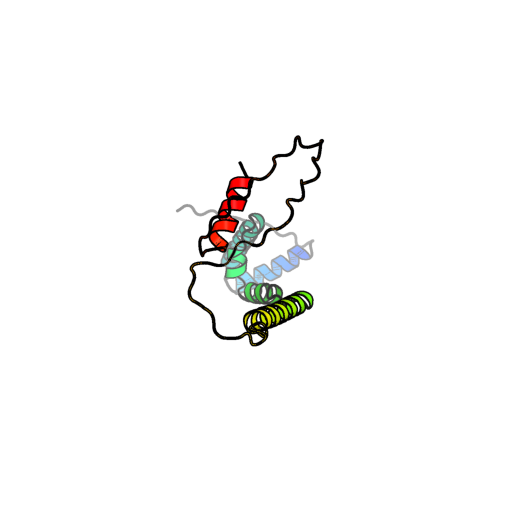 8.053 39.207 1.00 87.88 86 ALA A O 1
ATOM 707 N N . ARG A 1 87 ? -22.932 9.917 38.105 1.00 88.69 87 ARG A N 1
ATOM 708 C CA . ARG A 1 87 ? -23.619 10.835 39.026 1.00 88.69 87 ARG A CA 1
ATOM 709 C C . ARG A 1 87 ? -25.138 10.659 38.981 1.00 88.69 87 ARG A C 1
ATOM 711 O O . ARG A 1 87 ? -25.782 10.694 40.029 1.00 88.69 87 ARG A O 1
ATOM 718 N N . LEU A 1 88 ? -25.707 10.504 37.786 1.00 84.88 88 LEU A N 1
ATOM 719 C CA . LEU A 1 88 ? -27.143 10.282 37.605 1.00 84.88 88 LEU A CA 1
ATOM 720 C C . LEU A 1 88 ? -27.582 8.942 38.195 1.00 84.88 88 LEU A C 1
ATOM 722 O O . LEU A 1 88 ? -28.597 8.890 38.887 1.00 84.88 88 LEU A O 1
ATOM 726 N N . GLU A 1 89 ? -26.793 7.888 37.994 1.00 85.38 89 GLU A N 1
ATOM 727 C CA . GLU A 1 89 ? -27.049 6.573 38.582 1.00 85.38 89 GLU A CA 1
ATOM 728 C C . GLU A 1 89 ? -27.089 6.647 40.116 1.00 85.38 89 GLU A C 1
ATOM 730 O O . GLU A 1 89 ? -28.021 6.148 40.748 1.00 85.38 89 GLU A O 1
ATOM 735 N N . GLN A 1 90 ? -26.139 7.364 40.721 1.00 83.25 90 GLN A N 1
ATOM 736 C CA . GLN A 1 90 ? -26.088 7.538 42.170 1.00 83.25 90 GLN A CA 1
ATOM 737 C C . GLN A 1 90 ? -27.288 8.333 42.721 1.00 83.25 90 GLN A C 1
ATOM 739 O O . GLN A 1 90 ? -27.794 8.015 43.798 1.00 83.25 90 GLN A O 1
ATOM 744 N N . LEU A 1 91 ? -27.770 9.348 41.996 1.00 81.50 91 LEU A N 1
ATOM 745 C CA . LEU A 1 91 ? -28.954 10.123 42.389 1.00 81.50 91 LEU A CA 1
ATOM 746 C C . LEU A 1 91 ? -30.245 9.304 42.289 1.00 81.50 91 LEU A C 1
ATOM 748 O O . LEU A 1 91 ? -31.083 9.374 43.189 1.00 81.50 91 LEU A O 1
ATOM 752 N N . LEU A 1 92 ? -30.389 8.500 41.235 1.00 78.56 92 LEU A N 1
ATOM 753 C CA . LEU A 1 92 ? -31.534 7.603 41.070 1.00 78.56 92 LEU A CA 1
ATOM 754 C C . LEU A 1 92 ? -31.589 6.549 42.181 1.00 78.56 92 LEU A C 1
ATOM 756 O O . LEU A 1 92 ? -32.652 6.312 42.751 1.00 78.56 92 LEU A O 1
ATOM 760 N N . GLN A 1 93 ? -30.443 5.973 42.554 1.00 79.00 93 GLN A N 1
ATOM 761 C CA . GLN A 1 93 ? -30.366 5.022 43.667 1.00 79.00 93 GLN A CA 1
ATOM 762 C C . GLN A 1 93 ? -30.733 5.662 45.017 1.00 79.00 93 GLN A C 1
ATOM 764 O O . GLN A 1 93 ? -31.374 5.018 45.844 1.00 79.00 93 GLN A O 1
ATOM 769 N N . GLN A 1 94 ? -30.378 6.932 45.246 1.00 71.69 94 GLN A N 1
ATOM 770 C CA . GLN A 1 94 ? -30.750 7.645 46.475 1.00 71.69 94 GLN A CA 1
ATOM 771 C C . GLN A 1 94 ? -32.250 7.949 46.550 1.00 71.69 94 GLN A C 1
ATOM 773 O O . GLN A 1 94 ? -32.843 7.793 47.616 1.00 71.69 94 GLN A O 1
ATOM 778 N N . GLN A 1 95 ? -32.874 8.335 45.434 1.00 63.72 95 GLN A N 1
ATOM 779 C CA . GLN A 1 95 ? -34.318 8.590 45.391 1.00 63.72 95 GLN A CA 1
ATOM 780 C C . GLN A 1 95 ? -35.147 7.316 45.579 1.00 63.72 95 GLN A C 1
ATOM 782 O O . GLN A 1 95 ? -36.226 7.375 46.165 1.00 63.72 95 GLN A O 1
ATOM 787 N N . LEU A 1 96 ? -34.639 6.159 45.144 1.00 58.16 96 LEU A N 1
ATOM 788 C CA . LEU A 1 96 ? -35.330 4.884 45.337 1.00 58.16 96 LEU A CA 1
ATOM 789 C C . LEU A 1 96 ? -35.317 4.397 46.800 1.00 58.16 96 LEU A C 1
ATOM 791 O O . LEU A 1 96 ? -36.105 3.525 47.153 1.00 58.16 96 LEU A O 1
ATOM 795 N N . ASN A 1 97 ? -34.432 4.940 47.647 1.00 55.41 97 ASN A N 1
ATOM 796 C CA . ASN A 1 97 ? -34.153 4.407 48.985 1.00 55.41 97 ASN A CA 1
ATOM 797 C C . ASN A 1 97 ? -34.608 5.314 50.144 1.00 55.41 97 ASN A C 1
ATOM 799 O O . ASN A 1 97 ? -34.345 4.997 51.304 1.00 55.41 97 ASN A O 1
ATOM 803 N N . THR A 1 98 ? -35.290 6.431 49.869 1.00 51.22 98 THR A N 1
ATOM 804 C CA . THR A 1 98 ? -35.935 7.249 50.908 1.00 51.22 98 THR A CA 1
ATOM 805 C C . THR A 1 98 ? -37.408 6.862 51.048 1.00 51.22 98 THR A C 1
ATOM 807 O O . THR A 1 98 ? -38.229 7.345 50.265 1.00 51.22 98 THR A O 1
ATOM 810 N N . PRO A 1 99 ? -37.795 6.026 52.032 1.00 51.75 99 PRO A N 1
ATOM 811 C CA . PRO A 1 99 ? -39.196 5.949 52.415 1.00 51.75 99 PRO A CA 1
ATOM 812 C C . PRO A 1 99 ? -39.632 7.331 52.937 1.00 51.75 99 PRO A C 1
ATOM 814 O O . PRO A 1 99 ? -38.879 7.959 53.690 1.00 51.75 99 PRO A O 1
ATOM 817 N N . PRO A 1 100 ? -40.814 7.845 52.553 1.00 55.88 100 PRO A N 1
ATOM 818 C CA . PRO A 1 100 ? -41.309 9.098 53.106 1.00 55.88 100 PRO A CA 1
ATOM 819 C C . PRO A 1 100 ? -41.456 8.961 54.632 1.00 55.88 100 PRO A C 1
ATOM 821 O O . PRO A 1 100 ? -41.884 7.902 55.105 1.00 55.88 100 PRO A O 1
ATOM 824 N N . PRO A 1 101 ? -41.127 9.996 55.429 1.00 45.19 101 PRO A N 1
ATOM 825 C CA . PRO A 1 101 ? -41.385 9.966 56.859 1.00 45.19 101 PRO A CA 1
ATOM 826 C C . PRO A 1 101 ? -42.902 9.963 57.064 1.00 45.19 101 PRO A C 1
ATOM 828 O O . PRO A 1 101 ? -43.571 10.978 56.885 1.00 45.19 101 PRO A O 1
ATOM 831 N N . LEU A 1 102 ? -43.457 8.798 57.395 1.00 49.75 102 LEU A N 1
ATOM 832 C CA . LEU A 1 102 ? -44.855 8.663 57.787 1.00 49.75 102 LEU A CA 1
ATOM 833 C C . LEU A 1 102 ? -45.048 9.379 59.135 1.00 49.75 102 LEU A C 1
ATOM 835 O O . LEU A 1 102 ? -44.419 8.976 60.118 1.00 49.75 102 LEU A O 1
ATOM 839 N N . PRO A 1 103 ? -45.899 10.416 59.239 1.00 46.50 103 PRO A N 1
ATOM 840 C CA . PRO A 1 103 ? -46.330 10.898 60.541 1.00 46.50 103 PRO A CA 1
ATOM 841 C C . PRO A 1 103 ? -47.187 9.811 61.203 1.00 46.50 103 PRO A C 1
ATOM 843 O O . PRO A 1 103 ? -48.099 9.256 60.588 1.00 46.50 103 PRO A O 1
ATOM 846 N N . ALA A 1 104 ? -46.874 9.487 62.458 1.00 51.78 104 ALA A N 1
ATOM 847 C CA . ALA A 1 104 ? -47.621 8.519 63.251 1.00 51.78 104 ALA A CA 1
ATOM 848 C C . ALA A 1 104 ? -49.091 8.956 63.402 1.00 51.78 104 ALA A C 1
ATOM 850 O O . ALA A 1 104 ? -49.371 10.037 63.918 1.00 51.78 104 ALA A O 1
ATOM 851 N N . LEU A 1 105 ? -50.025 8.100 62.978 1.00 42.81 105 LEU A N 1
ATOM 852 C CA . LEU A 1 105 ? -51.469 8.247 63.192 1.00 42.81 105 LEU A CA 1
ATOM 853 C C . LEU A 1 105 ? -52.048 6.955 63.822 1.00 42.81 105 LEU A C 1
ATOM 855 O O . LEU A 1 105 ? -51.491 5.876 63.619 1.00 42.81 105 LEU A O 1
ATOM 859 N N . PRO A 1 106 ? -53.114 7.082 64.641 1.00 48.22 106 PRO A N 1
ATOM 860 C CA . PRO A 1 106 ? -53.588 6.102 65.631 1.00 48.22 106 PRO A CA 1
ATOM 861 C C . PRO A 1 106 ? -54.279 4.871 65.001 1.00 48.22 106 PRO A C 1
ATOM 863 O O . PRO A 1 106 ? -54.562 4.883 63.802 1.00 48.22 106 PRO A O 1
ATOM 866 N N . PRO A 1 107 ? -54.555 3.794 65.776 1.00 43.88 107 PRO A N 1
ATOM 867 C CA . PRO A 1 107 ? -55.018 2.519 65.224 1.00 43.88 107 PRO A CA 1
ATOM 868 C C . PRO A 1 107 ? -56.378 2.625 64.516 1.00 43.88 107 PRO A C 1
ATOM 870 O O . PRO A 1 107 ? -57.312 3.265 64.998 1.00 43.88 107 PRO A O 1
ATOM 873 N N . ALA A 1 108 ? -56.463 1.964 63.360 1.00 42.09 108 ALA A N 1
ATOM 874 C CA . ALA A 1 108 ? -57.593 1.975 62.438 1.00 42.09 108 ALA A CA 1
ATOM 875 C C . ALA A 1 108 ? -58.790 1.128 62.921 1.00 42.09 108 ALA A C 1
ATOM 877 O O . ALA A 1 108 ? -58.581 0.020 63.420 1.00 42.09 108 ALA A O 1
ATOM 878 N N . PRO A 1 109 ? -60.044 1.550 62.664 1.00 44.03 109 PRO A N 1
ATOM 879 C CA . PRO A 1 109 ? -61.147 0.625 62.496 1.00 44.03 109 PRO A CA 1
ATOM 880 C C . PRO A 1 109 ? -61.194 0.122 61.045 1.00 44.03 109 PRO A C 1
ATOM 882 O O . PRO A 1 109 ? -60.999 0.851 60.073 1.00 44.03 109 PRO A O 1
ATOM 885 N N . THR A 1 110 ? -61.456 -1.170 60.941 1.00 51.00 110 THR A N 1
ATOM 886 C CA . THR A 1 110 ? -61.624 -1.985 59.741 1.00 51.00 110 THR A CA 1
ATOM 887 C C . THR A 1 110 ? -62.691 -1.434 58.794 1.00 51.00 110 THR A C 1
ATOM 889 O O . THR A 1 110 ? -63.865 -1.649 59.058 1.00 51.00 110 THR A O 1
ATOM 892 N N . HIS A 1 111 ? -62.319 -0.815 57.670 1.00 44.75 111 HIS A N 1
ATOM 893 C CA . HIS A 1 111 ? -63.171 -0.753 56.476 1.00 44.75 111 HIS A CA 1
ATOM 894 C C . HIS A 1 111 ? -62.329 -0.694 55.191 1.00 44.75 111 HIS A C 1
ATOM 896 O O . HIS A 1 111 ? -61.275 -0.072 55.121 1.00 44.75 111 HIS A O 1
ATOM 902 N N . SER A 1 112 ? -62.815 -1.430 54.200 1.00 45.69 112 SER A N 1
ATOM 903 C CA . SER A 1 112 ? -62.270 -1.700 52.873 1.00 45.69 112 SER A CA 1
ATOM 904 C C . SER A 1 112 ? -61.877 -0.461 52.059 1.00 45.69 112 SER A C 1
ATOM 906 O O . SER A 1 112 ? -62.719 0.402 51.821 1.00 45.69 112 SER A O 1
ATOM 908 N N . GLY A 1 113 ? -60.655 -0.480 51.517 1.00 64.88 113 GLY A N 1
ATOM 909 C CA . GLY A 1 113 ? -60.215 0.336 50.378 1.00 64.88 113 GLY A CA 1
ATOM 910 C C . GLY A 1 113 ? -59.892 1.808 50.689 1.00 64.88 113 GLY A C 1
ATOM 911 O O . GLY A 1 113 ? -60.518 2.415 51.557 1.00 64.88 113 GLY A O 1
ATOM 912 N N . PRO A 1 114 ? -58.911 2.418 49.993 1.00 59.56 114 PRO A N 1
ATOM 913 C CA . PRO A 1 114 ? -58.622 3.836 50.161 1.00 59.56 114 PRO A CA 1
ATOM 914 C C . PRO A 1 114 ? -59.833 4.672 49.727 1.00 59.56 114 PRO A C 1
ATOM 916 O O . PRO A 1 114 ? -60.342 4.549 48.614 1.00 59.56 114 PRO A O 1
ATOM 919 N N . ARG A 1 115 ? -60.303 5.524 50.640 1.00 62.00 115 ARG A N 1
ATOM 920 C CA . ARG A 1 115 ? -61.421 6.447 50.435 1.00 62.00 115 ARG A CA 1
ATOM 921 C C . ARG A 1 115 ? -61.073 7.418 49.302 1.00 62.00 115 ARG A C 1
ATOM 923 O O . ARG A 1 115 ? -60.121 8.183 49.435 1.00 62.00 115 ARG A O 1
ATOM 930 N N . ALA A 1 116 ? -61.837 7.383 48.210 1.00 63.62 116 ALA A N 1
ATOM 931 C CA . ALA A 1 116 ? -61.655 8.284 47.076 1.00 63.62 116 ALA A CA 1
ATOM 932 C C . ALA A 1 116 ? -61.698 9.750 47.543 1.00 63.62 116 ALA A C 1
ATOM 934 O O . ALA A 1 116 ? -62.655 10.182 48.193 1.00 63.62 116 ALA A O 1
ATOM 935 N N . LEU A 1 117 ? -60.632 10.494 47.242 1.00 54.19 117 LEU A N 1
ATOM 936 C CA . LEU A 1 117 ? -60.538 11.923 47.510 1.00 54.19 117 LEU A CA 1
ATOM 937 C C . LEU A 1 117 ? -61.495 12.650 46.557 1.00 54.19 117 LEU A C 1
ATOM 939 O O . LEU A 1 117 ? -61.409 12.480 45.343 1.00 54.19 117 LEU A O 1
ATOM 943 N N . ASN A 1 118 ? -62.406 13.454 47.102 1.00 61.12 118 ASN A N 1
ATOM 944 C CA . ASN A 1 118 ? -63.320 14.266 46.306 1.00 61.12 118 ASN A CA 1
ATOM 945 C C . ASN A 1 118 ? -62.558 15.495 45.790 1.00 61.12 118 ASN A C 1
ATOM 947 O O . ASN A 1 118 ? -62.510 16.532 46.451 1.00 61.12 118 ASN A O 1
ATOM 951 N N . THR A 1 119 ? -61.868 15.343 44.662 1.00 59.12 119 THR A N 1
ATOM 952 C CA . THR A 1 119 ? -61.185 16.445 43.983 1.00 59.12 119 THR A CA 1
ATOM 953 C C . THR A 1 119 ? -62.182 17.207 43.106 1.00 59.12 119 THR A C 1
ATOM 955 O O . THR A 1 119 ? -62.924 16.557 42.366 1.00 59.12 119 THR A O 1
ATOM 958 N N . PRO A 1 120 ? -62.204 18.553 43.130 1.00 59.00 120 PRO A N 1
ATOM 959 C CA . PRO A 1 120 ? -62.993 19.326 42.176 1.00 59.00 120 PRO A CA 1
ATOM 960 C C . PRO A 1 120 ? -62.545 18.986 40.749 1.00 59.00 120 PRO A C 1
ATOM 962 O O . PRO A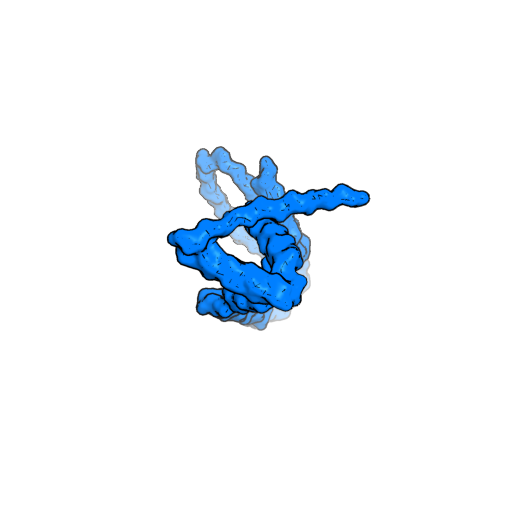 1 120 ? -61.354 19.046 40.440 1.00 59.00 120 PRO A O 1
ATOM 965 N N . GLN A 1 121 ? -63.495 18.589 39.896 1.00 63.56 121 GLN A N 1
ATOM 966 C CA . GLN A 1 121 ? -63.247 18.386 38.471 1.00 63.56 121 GLN A CA 1
ATOM 967 C C . GLN A 1 121 ? -62.936 19.749 37.850 1.00 63.56 121 GLN A C 1
ATOM 969 O O . GLN A 1 121 ? -63.825 20.582 37.684 1.00 63.56 121 GLN A O 1
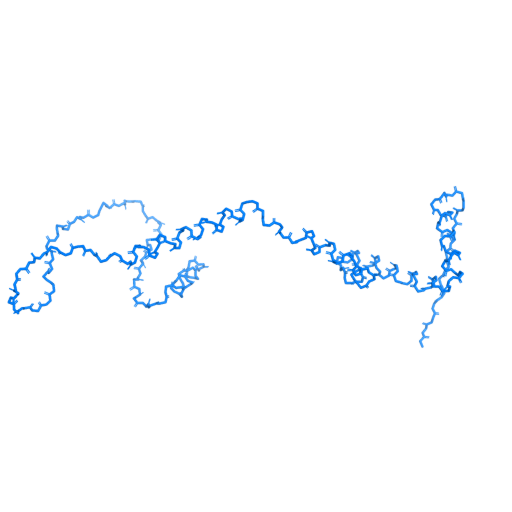ATOM 974 N N . PHE A 1 122 ? -61.660 19.994 37.566 1.00 60.31 122 PHE A N 1
ATOM 975 C CA . PHE A 1 122 ? -61.260 21.102 36.713 1.00 60.31 122 PHE A CA 1
ATOM 976 C C . PHE A 1 122 ? -61.529 20.692 35.270 1.00 60.31 122 PHE A C 1
ATOM 978 O O . PHE A 1 122 ? -60.947 19.724 34.780 1.00 60.31 122 PHE A O 1
ATOM 985 N N . ASP A 1 123 ? -62.437 21.413 34.620 1.00 63.12 123 ASP A N 1
ATOM 986 C CA . ASP A 1 123 ? -62.690 21.256 33.194 1.00 63.12 123 ASP A CA 1
ATOM 987 C C . ASP A 1 123 ? -61.461 21.779 32.441 1.00 63.12 123 ASP A C 1
ATOM 989 O O . ASP A 1 123 ? -61.006 22.904 32.683 1.00 63.12 123 ASP A O 1
ATOM 993 N N . LEU A 1 124 ? -60.865 20.938 31.593 1.00 56.44 124 LEU A N 1
ATOM 994 C CA . LEU A 1 124 ? -59.692 21.338 30.824 1.00 56.44 124 LEU A CA 1
ATOM 995 C C . LEU A 1 124 ? -60.087 22.459 29.846 1.00 56.44 124 LEU A C 1
ATOM 997 O O . LEU A 1 124 ? -61.166 22.390 29.250 1.00 56.44 124 LEU A O 1
ATOM 1001 N N . PRO A 1 125 ? -59.232 23.480 29.640 1.00 60.31 125 PRO A N 1
ATOM 1002 C CA . PRO A 1 125 ? -59.464 24.463 28.592 1.00 60.31 125 PRO A CA 1
ATOM 1003 C C . PRO A 1 125 ? -59.602 23.738 27.251 1.00 60.31 125 PRO A C 1
ATOM 1005 O O . PRO A 1 125 ? -58.730 22.964 26.858 1.00 60.31 125 PRO A O 1
ATOM 1008 N N . ARG A 1 126 ? -60.727 23.966 26.568 1.00 58.97 126 ARG A N 1
ATOM 1009 C CA . ARG A 1 126 ? -60.935 23.483 25.205 1.00 58.97 126 ARG A CA 1
ATOM 1010 C C . ARG A 1 126 ? -60.028 24.289 24.286 1.00 58.97 126 ARG A C 1
ATOM 1012 O O . ARG A 1 126 ? -60.221 25.490 24.129 1.00 58.97 126 ARG A O 1
ATOM 1019 N N . PHE A 1 127 ? -59.030 23.627 23.725 1.00 43.12 127 PHE A N 1
ATOM 1020 C CA . PHE A 1 127 ? -58.239 24.169 22.634 1.00 43.12 127 PHE A CA 1
ATOM 1021 C C . PHE A 1 127 ? -59.093 24.032 21.366 1.00 43.12 127 PHE A C 1
ATOM 1023 O O . PHE A 1 127 ? -59.421 22.919 20.970 1.00 43.12 127 PHE A O 1
ATOM 1030 N N . GLU A 1 128 ? -59.546 25.152 20.797 1.00 46.12 128 GLU A N 1
ATOM 1031 C CA . GLU A 1 128 ? -60.359 25.175 19.563 1.00 46.12 128 GLU A CA 1
ATOM 1032 C C . GLU A 1 128 ? -59.534 24.933 18.284 1.00 46.12 128 GLU A C 1
ATOM 1034 O O . GLU A 1 128 ? -60.113 24.848 17.208 1.00 46.12 128 GLU A O 1
ATOM 1039 N N . ASP A 1 129 ? -58.217 24.752 18.401 1.00 51.22 129 ASP A N 1
ATOM 1040 C CA . ASP A 1 129 ? -57.314 24.457 17.285 1.00 51.22 129 ASP A CA 1
ATOM 1041 C C . ASP A 1 129 ? -56.653 23.084 17.494 1.00 51.22 129 ASP A C 1
ATOM 1043 O O . ASP A 1 129 ? -55.559 23.007 18.053 1.00 51.22 129 ASP A O 1
ATOM 1047 N N . ASP A 1 130 ? -57.303 21.995 17.068 1.00 49.16 130 ASP A N 1
ATOM 1048 C CA . ASP A 1 130 ? -56.652 20.676 17.003 1.00 49.16 130 ASP A CA 1
ATOM 1049 C C . ASP A 1 130 ? -57.108 19.876 15.767 1.00 49.16 130 ASP A C 1
ATOM 1051 O O . ASP A 1 130 ? -57.937 18.972 15.843 1.00 49.16 130 ASP A O 1
ATOM 1055 N N . ASP A 1 131 ? -56.528 20.215 14.611 1.00 52.53 131 ASP A N 1
ATOM 1056 C CA . ASP A 1 131 ? -56.334 19.277 13.490 1.00 52.53 131 ASP A CA 1
ATOM 1057 C C . ASP A 1 131 ? -55.032 18.452 13.681 1.00 52.53 131 ASP A C 1
ATOM 1059 O O . ASP A 1 131 ? -54.461 17.920 12.727 1.00 52.53 131 ASP A O 1
ATOM 1063 N N . GLY A 1 132 ? -54.515 18.358 14.911 1.00 54.66 132 GLY A N 1
ATOM 1064 C CA . GLY A 1 132 ? -53.400 17.493 15.280 1.00 54.66 132 GLY A CA 1
ATOM 1065 C C . GLY A 1 132 ? -53.909 16.250 15.999 1.00 54.66 132 GLY A C 1
ATOM 1066 O O . GLY A 1 132 ? -54.737 16.333 16.895 1.00 54.66 132 GLY A O 1
ATOM 1067 N N . GLU A 1 133 ? -53.434 15.068 15.614 1.00 56.62 133 GLU A N 1
ATOM 1068 C CA . GLU A 1 133 ? -53.792 13.806 16.267 1.00 56.62 133 GLU A CA 1
ATOM 1069 C C . GLU A 1 133 ? -53.570 13.865 17.787 1.00 56.62 133 GLU A C 1
ATOM 1071 O O . GLU A 1 133 ? -52.444 13.788 18.286 1.00 56.62 133 GLU A O 1
ATOM 1076 N N . THR A 1 134 ? -54.662 13.957 18.548 1.00 55.38 134 THR A N 1
ATOM 1077 C CA . THR A 1 134 ? -54.633 13.843 20.003 1.00 55.38 134 THR A CA 1
ATOM 1078 C C . THR A 1 134 ? -54.220 12.413 20.377 1.00 55.38 134 THR A C 1
ATOM 1080 O O . THR A 1 134 ? -55.005 11.466 20.291 1.00 55.38 134 THR A O 1
ATOM 1083 N N . LEU A 1 135 ? -52.959 12.233 20.779 1.00 54.56 135 LEU A N 1
ATOM 1084 C CA . LEU A 1 135 ? -52.403 10.930 21.150 1.00 54.56 135 LEU A CA 1
ATOM 1085 C C . LEU A 1 135 ? -53.082 10.380 22.416 1.00 54.56 135 LEU A C 1
ATOM 1087 O O . LEU A 1 135 ? -52.768 10.769 23.543 1.00 54.56 135 LEU A O 1
ATOM 1091 N N . LEU A 1 136 ? -53.991 9.420 22.232 1.00 49.38 136 LEU A N 1
ATOM 1092 C CA . LEU A 1 136 ? -54.558 8.613 23.311 1.00 49.38 136 LEU A CA 1
ATOM 1093 C C . LEU A 1 136 ? -53.497 7.636 23.837 1.00 49.38 136 LEU A C 1
ATOM 1095 O O . LEU A 1 136 ? -53.343 6.517 23.349 1.00 49.38 136 LEU A O 1
ATOM 1099 N N . LEU A 1 137 ? -52.761 8.063 24.861 1.00 53.56 137 LEU A N 1
ATOM 1100 C CA . LEU A 1 137 ? -51.852 7.205 25.617 1.00 53.56 137 LEU A CA 1
ATOM 1101 C C . LEU A 1 137 ? -52.668 6.199 26.445 1.00 53.56 137 LEU A C 1
ATOM 1103 O O . LEU A 1 137 ? -53.106 6.493 27.557 1.00 53.56 137 LEU A O 1
ATOM 1107 N N . GLN A 1 138 ? -52.876 4.995 25.908 1.00 56.38 138 GLN A N 1
ATOM 1108 C CA . GLN A 1 138 ? -53.326 3.860 26.712 1.00 56.38 138 GLN A CA 1
ATOM 1109 C C . GLN A 1 138 ? -52.183 3.405 27.623 1.00 56.38 138 GLN A C 1
ATOM 1111 O O . GLN A 1 138 ? -51.109 3.015 27.170 1.00 56.38 138 GLN A O 1
ATOM 1116 N N . HIS A 1 139 ? -52.422 3.491 28.929 1.00 53.25 139 HIS A N 1
ATOM 1117 C CA . HIS A 1 139 ? -51.485 3.046 29.948 1.00 53.25 139 HIS A CA 1
ATOM 1118 C C . HIS A 1 139 ? -51.568 1.519 30.099 1.00 53.25 139 HIS A C 1
ATOM 1120 O O . HIS A 1 139 ? -52.382 1.008 30.872 1.00 53.25 139 HIS A O 1
ATOM 1126 N N . ASP A 1 140 ? -50.704 0.791 29.392 1.00 52.78 140 ASP A N 1
ATOM 1127 C CA . ASP A 1 140 ? -50.497 -0.640 29.621 1.00 52.78 140 ASP A CA 1
ATOM 1128 C C . ASP A 1 140 ? -49.539 -0.847 30.802 1.00 52.78 140 ASP A C 1
ATOM 1130 O O . ASP A 1 140 ? -48.357 -0.507 30.757 1.00 52.78 140 ASP A O 1
ATOM 1134 N N . SER A 1 141 ? -50.058 -1.412 31.892 1.00 55.84 141 SER A N 1
ATOM 1135 C CA . SER A 1 141 ? -49.331 -1.652 33.144 1.00 55.84 141 SER A CA 1
ATOM 1136 C C . SER A 1 141 ? -48.459 -2.916 33.096 1.00 55.84 141 SER A C 1
ATOM 1138 O O . SER A 1 141 ? -48.530 -3.754 33.999 1.00 55.84 141 SER A O 1
ATOM 1140 N N . SER A 1 142 ? -47.676 -3.109 32.034 1.00 59.44 142 SER A N 1
ATOM 1141 C CA . SER A 1 142 ? -46.708 -4.208 31.963 1.00 59.44 142 SER A CA 1
ATOM 1142 C C . SER A 1 142 ? -45.346 -3.756 32.503 1.00 59.44 142 SER A C 1
ATOM 1144 O O . SER A 1 142 ? -44.890 -2.643 32.254 1.00 59.44 142 SER A O 1
ATOM 1146 N N . SER A 1 143 ? -44.695 -4.636 33.267 1.00 56.56 143 SER A N 1
ATOM 1147 C CA . SER A 1 143 ? -43.422 -4.408 33.976 1.00 56.56 143 SER A CA 1
ATOM 1148 C C . SER A 1 143 ? -42.210 -4.143 33.066 1.00 56.56 143 SER A C 1
ATOM 1150 O O . SER A 1 143 ? -41.109 -3.936 33.575 1.00 56.56 143 SER A O 1
ATOM 1152 N N . ASP A 1 144 ? -42.379 -4.181 31.745 1.00 63.19 144 ASP A N 1
ATOM 1153 C CA . ASP A 1 144 ? -41.289 -4.091 30.777 1.00 63.19 144 ASP A CA 1
ATOM 1154 C C . ASP A 1 144 ? -41.354 -2.771 30.001 1.00 63.19 144 ASP A C 1
ATOM 1156 O O . ASP A 1 144 ? -41.769 -2.679 28.842 1.00 63.19 144 ASP A O 1
ATOM 1160 N N . SER A 1 145 ? -40.909 -1.709 30.670 1.00 61.41 145 SER A N 1
ATOM 1161 C CA . SER A 1 145 ? -40.910 -0.336 30.155 1.00 61.41 145 SER A CA 1
ATOM 1162 C C . SER A 1 145 ? -40.140 -0.189 28.834 1.00 61.41 145 SER A C 1
ATOM 1164 O O . SER A 1 145 ? -40.487 0.651 28.004 1.00 61.41 145 SER A O 1
ATOM 1166 N N . ALA A 1 146 ? -39.117 -1.023 28.607 1.00 73.81 146 ALA A N 1
ATOM 1167 C CA . ALA A 1 146 ? -38.310 -1.006 27.387 1.00 73.81 146 ALA A CA 1
ATOM 1168 C C . ALA A 1 146 ? -39.085 -1.510 26.155 1.00 73.81 146 ALA A C 1
ATOM 1170 O O . ALA A 1 146 ? -38.956 -0.945 25.069 1.00 73.81 146 ALA A O 1
ATOM 1171 N N . LEU A 1 147 ? -39.931 -2.532 26.322 1.00 72.25 147 LEU A N 1
ATOM 1172 C CA . LEU A 1 147 ? -40.771 -3.053 25.241 1.00 72.25 147 LEU A CA 1
ATOM 1173 C C . LEU A 1 147 ? -41.908 -2.085 24.901 1.00 72.25 147 LEU A C 1
ATOM 1175 O O . LEU A 1 147 ? -42.242 -1.915 23.729 1.00 72.25 147 LEU A O 1
ATOM 1179 N N . ASN A 1 148 ? -42.448 -1.392 25.905 1.00 71.00 148 ASN A N 1
ATOM 1180 C CA . ASN A 1 148 ? -43.490 -0.386 25.702 1.00 71.00 148 ASN A CA 1
ATOM 1181 C C . ASN A 1 148 ? -42.961 0.829 24.922 1.00 71.00 148 ASN A C 1
ATOM 1183 O O . ASN A 1 148 ? -43.641 1.317 24.021 1.00 71.00 148 ASN A O 1
ATOM 1187 N N . PHE A 1 149 ? -41.723 1.264 25.188 1.00 76.75 149 PHE A N 1
ATOM 1188 C CA . PHE A 1 149 ? -41.080 2.338 24.425 1.00 76.75 149 PHE A CA 1
ATOM 1189 C C . PHE A 1 149 ? -40.831 1.951 22.960 1.00 76.75 149 PHE A C 1
ATOM 1191 O O . PHE A 1 149 ? -41.149 2.719 22.052 1.00 76.75 149 PHE A O 1
ATOM 1198 N N . LEU A 1 150 ? -40.313 0.743 22.716 1.00 77.38 150 LEU A N 1
ATOM 1199 C CA . LEU A 1 150 ? -40.077 0.256 21.353 1.00 77.38 150 LEU A CA 1
ATOM 1200 C C . LEU A 1 150 ? -41.384 0.119 20.563 1.00 77.38 150 LEU A C 1
ATOM 1202 O O . LEU A 1 150 ? -41.447 0.542 19.410 1.00 77.38 150 LEU A O 1
ATOM 1206 N N . ASN A 1 151 ? -42.443 -0.399 21.189 1.00 75.06 151 ASN A N 1
ATOM 1207 C CA . ASN A 1 151 ? -43.758 -0.500 20.556 1.00 75.06 151 ASN A CA 1
ATOM 1208 C C . ASN A 1 151 ? -44.388 0.874 20.286 1.00 75.06 151 ASN A C 1
ATOM 1210 O O . ASN A 1 151 ? -45.041 1.046 19.258 1.00 75.06 151 ASN A O 1
ATOM 1214 N N . ALA A 1 152 ? -44.169 1.861 21.160 1.00 75.31 152 ALA A N 1
ATOM 1215 C CA . ALA A 1 152 ? -44.625 3.230 20.936 1.00 75.31 152 ALA A CA 1
ATOM 1216 C C . ALA A 1 152 ? -43.891 3.891 19.756 1.00 75.31 152 ALA A C 1
ATOM 1218 O O . ALA A 1 152 ? -44.541 4.494 18.905 1.00 75.31 152 ALA A O 1
ATOM 1219 N N . MET A 1 153 ? -42.567 3.718 19.641 1.00 77.62 153 MET A N 1
ATOM 1220 C CA . MET A 1 153 ? -41.816 4.225 18.482 1.00 77.62 153 MET A CA 1
ATOM 1221 C C . MET A 1 153 ? -42.245 3.562 17.172 1.00 77.62 153 MET A C 1
ATOM 1223 O O . MET A 1 153 ? -42.333 4.240 16.154 1.00 77.62 153 MET A O 1
ATOM 1227 N N . LEU A 1 154 ? -42.535 2.257 17.187 1.00 78.50 154 LEU A N 1
ATOM 1228 C CA . LEU A 1 154 ? -42.942 1.537 15.979 1.00 78.50 154 LEU A CA 1
ATOM 1229 C C . LEU A 1 154 ? -44.322 1.983 15.467 1.00 78.50 154 LEU A C 1
ATOM 1231 O O . LEU A 1 154 ? -44.563 1.978 14.263 1.00 78.50 154 LEU A O 1
ATOM 1235 N N . ARG A 1 155 ? -45.225 2.365 16.379 1.00 74.19 155 ARG A N 1
ATOM 1236 C CA . ARG A 1 155 ? -46.563 2.878 16.043 1.00 74.19 155 ARG A CA 1
ATOM 1237 C C . ARG A 1 155 ? -46.551 4.316 15.532 1.00 74.19 155 ARG A C 1
ATOM 1239 O O . ARG A 1 155 ? -47.453 4.672 14.795 1.00 74.19 155 ARG A O 1
ATOM 1246 N N . LEU A 1 156 ? -45.538 5.107 15.882 1.00 65.31 156 LEU A N 1
ATOM 1247 C CA . LEU A 1 156 ? -45.377 6.482 15.392 1.00 65.31 156 LEU A CA 1
ATOM 1248 C C . LEU A 1 156 ? -44.940 6.543 13.913 1.00 65.31 156 LEU A C 1
ATOM 1250 O O . LEU A 1 156 ? -44.920 7.613 13.316 1.00 65.31 156 LEU A O 1
ATOM 1254 N N . GLN A 1 157 ? -44.503 5.418 13.340 1.00 61.84 157 GLN A N 1
ATOM 1255 C CA . GLN A 1 157 ? -43.920 5.364 11.997 1.00 61.84 157 GLN A CA 1
ATOM 1256 C C . GLN A 1 157 ? -44.897 4.873 10.910 1.00 61.84 157 GLN A C 1
ATOM 1258 O O . GLN A 1 157 ? -44.486 4.741 9.755 1.00 61.84 157 GLN A O 1
ATOM 1263 N N . GLN A 1 158 ? -46.151 4.579 11.271 1.00 50.38 158 GLN A N 1
ATOM 1264 C CA . GLN A 1 158 ? -47.254 4.303 10.338 1.00 50.38 158 GLN A CA 1
ATOM 1265 C C . GLN A 1 158 ? -48.148 5.529 10.223 1.00 50.38 158 GLN A C 1
ATOM 1267 O O . GLN A 1 158 ? -48.625 5.767 9.093 1.00 50.38 158 GLN A O 1
#

Secondary structure (DSSP, 8-state):
-----------TTSHHHHHHHHHHHHHHHTT-HHHHHHHHHHHHHHHHTT--HHHHHH-HHHHHHHHHHHS----HHHHHHHHHHHHHHHHHHHHHT----PPP-PPPP---SPPPP----PPPP--S---S----------S-HHHHHHHHHHHTT-

Radius of gyration: 37.04 Å; chains: 1; bounding box: 83×48×86 Å

Foldseek 3Di:
DDDDDDDDDFDCVDPVSVVVVVVLVVCVVVVCNVVVVVLVVVCVVCVVVVHCVSVCVVCVVVVVVVVVVVPPPCPVVNVVVVVVVVVVVVVVVVVVPDDDPDDDDDDDDDDDDDDDDPDPDDDDPDDPDDPDPPDPDDDDPDPCVPVVVVVVVVVVVD

Sequence (158 aa):
MARGRFTFWLDYSKDEQLLLAETIDELKRRRTFVQTIREGIRLMCDLRAGRLNVLLELFPWVRQELMAASSPAKTAGELEVQRQLARLEQLLQQQLNTPPPLPALPPAPTHSGPRALNTPQFDLPRFEDDDGETLLLQHDSSSDSALNFLNAMLRLQQ

pLDDT: mean 74.39, std 17.32, range [42.09, 96.5]